Protein AF-A0A3E4YL82-F1 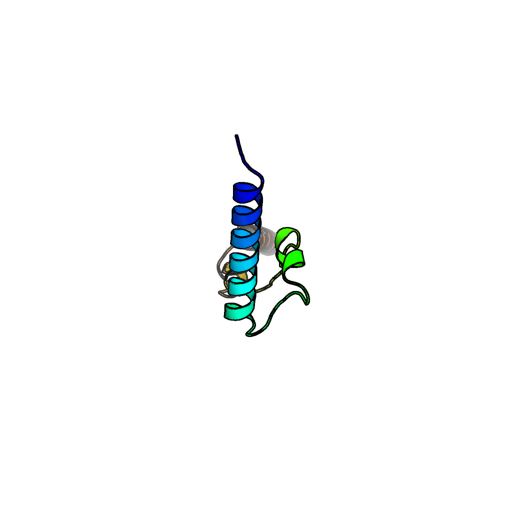(afdb_monomer_lite)

Organism: NCBI:txid39491

Secondary structure (DSSP, 8-state):
---HHHHHHHHHHHHHHHHHHHHHHHSS-SSSSHHHHTT-------TTTTHHHHTT---HHHHHHHHHHHHHHHHHHHT-

pLDDT: mean 88.96, std 7.01, range [57.0, 96.12]

Sequence (80 aa):
MRDRGYLRKMRNRAIHRKKNISHNIYGSDWYKNDGMYSKGKIHCSCPICKYSKVYDLPTHKTDLEDLEYKDALNDYYENT

Structure (mmCIF, N/CA/C/O backbone):
data_AF-A0A3E4YL82-F1
#
_entry.id   AF-A0A3E4YL82-F1
#
loop_
_atom_site.group_PDB
_atom_site.id
_atom_site.type_symbol
_atom_site.label_atom_id
_atom_site.label_alt_id
_atom_site.label_comp_id
_atom_site.label_asym_id
_atom_site.label_entity_id
_atom_site.label_seq_id
_atom_site.pdbx_PDB_ins_code
_atom_site.Cartn_x
_atom_site.Cartn_y
_atom_site.Cartn_z
_atom_site.occupancy
_atom_site.B_iso_or_equiv
_atom_site.auth_seq_id
_atom_site.auth_comp_id
_atom_site.auth_asym_id
_atom_site.auth_atom_id
_atom_site.pdbx_PDB_model_num
ATOM 1 N N . MET A 1 1 ? 31.773 -5.503 -5.261 1.00 63.97 1 MET A N 1
ATOM 2 C CA . MET A 1 1 ? 31.361 -4.199 -5.833 1.00 63.97 1 MET A CA 1
ATOM 3 C C . MET A 1 1 ? 30.024 -4.380 -6.544 1.00 63.97 1 MET A C 1
ATOM 5 O O . MET A 1 1 ? 29.862 -5.375 -7.237 1.00 63.97 1 MET A O 1
ATOM 9 N N . ARG A 1 2 ? 29.032 -3.506 -6.327 1.00 80.56 2 ARG A N 1
AT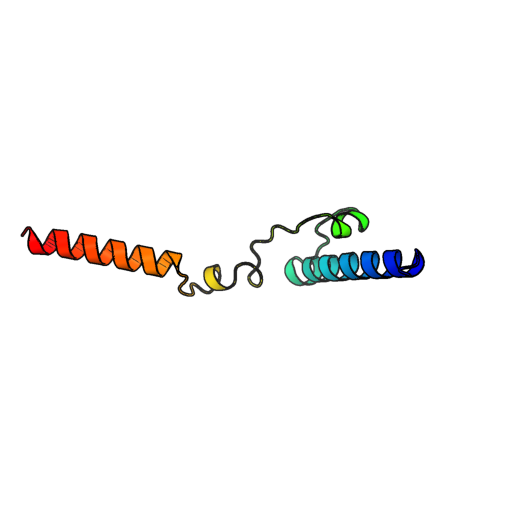OM 10 C CA . ARG A 1 2 ? 27.738 -3.599 -7.032 1.00 80.56 2 ARG A CA 1
ATOM 11 C C . ARG A 1 2 ? 27.921 -3.056 -8.448 1.00 80.56 2 ARG A C 1
ATOM 13 O O . ARG A 1 2 ? 27.955 -1.844 -8.625 1.00 80.56 2 ARG A O 1
ATOM 20 N N . ASP A 1 3 ? 28.070 -3.941 -9.427 1.00 93.56 3 ASP A N 1
ATOM 21 C CA . ASP A 1 3 ? 28.177 -3.538 -10.830 1.00 93.56 3 ASP A CA 1
ATOM 22 C C . ASP A 1 3 ? 26.859 -2.920 -11.353 1.00 93.56 3 ASP A C 1
ATOM 24 O O . ASP A 1 3 ? 25.766 -3.165 -10.827 1.00 93.56 3 ASP A O 1
ATOM 28 N N . ARG A 1 4 ? 26.951 -2.124 -12.423 1.00 92.00 4 ARG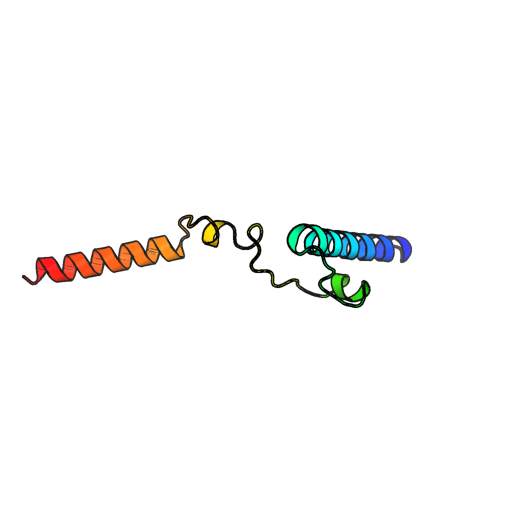 A N 1
ATOM 29 C CA . ARG A 1 4 ? 25.811 -1.564 -13.157 1.00 92.00 4 ARG A CA 1
ATOM 30 C C . ARG A 1 4 ? 24.810 -2.647 -13.562 1.00 92.00 4 ARG A C 1
ATOM 32 O O . ARG A 1 4 ? 23.605 -2.403 -13.473 1.00 92.00 4 ARG A O 1
ATOM 39 N N . GLY A 1 5 ? 25.272 -3.841 -13.949 1.00 94.75 5 GLY A N 1
ATOM 40 C CA . GLY A 1 5 ? 24.397 -4.972 -14.265 1.00 94.75 5 GLY A CA 1
ATOM 41 C C . GLY A 1 5 ? 23.535 -5.399 -13.073 1.00 94.75 5 GLY A C 1
ATOM 42 O O . GLY A 1 5 ? 22.318 -5.560 -13.199 1.00 94.75 5 GLY A O 1
ATOM 43 N N . TYR A 1 6 ? 24.135 -5.479 -11.884 1.00 95.00 6 TYR A N 1
ATOM 44 C CA . TYR A 1 6 ? 23.425 -5.807 -10.647 1.00 95.00 6 TYR A CA 1
ATOM 45 C C . TYR A 1 6 ? 22.359 -4.758 -10.297 1.00 95.00 6 TYR A C 1
ATOM 47 O O . TYR A 1 6 ? 21.219 -5.107 -9.980 1.00 95.00 6 TYR A O 1
ATOM 55 N N . LEU A 1 7 ? 22.693 -3.468 -10.404 1.00 92.69 7 LEU A N 1
ATOM 56 C CA . LEU A 1 7 ? 21.748 -2.381 -10.125 1.00 92.69 7 LEU A CA 1
ATOM 57 C C . LEU A 1 7 ? 20.547 -2.403 -11.086 1.00 92.69 7 LEU A C 1
ATOM 59 O O . LEU A 1 7 ? 19.406 -2.247 -10.645 1.00 92.69 7 LEU A O 1
ATOM 63 N N . ARG A 1 8 ? 20.778 -2.669 -12.380 1.00 93.62 8 ARG A N 1
ATOM 64 C CA . ARG A 1 8 ? 19.707 -2.839 -13.381 1.00 93.62 8 ARG A CA 1
ATOM 65 C C . ARG A 1 8 ? 18.799 -4.021 -13.044 1.00 93.62 8 ARG A C 1
ATOM 67 O O . ARG A 1 8 ? 17.579 -3.867 -13.047 1.00 93.62 8 ARG A O 1
ATOM 74 N N . LYS A 1 9 ? 19.376 -5.170 -12.675 1.00 95.19 9 LYS A N 1
ATOM 75 C CA . LYS A 1 9 ? 18.615 -6.360 -12.258 1.00 95.19 9 LYS A CA 1
ATOM 76 C C . LYS A 1 9 ? 17.719 -6.067 -11.053 1.00 95.19 9 LYS A C 1
ATOM 78 O O . LYS A 1 9 ? 16.542 -6.423 -11.065 1.00 95.19 9 LYS A O 1
ATOM 83 N N . MET A 1 10 ? 18.246 -5.388 -10.033 1.00 94.19 10 MET A N 1
ATOM 84 C CA . MET A 1 10 ? 17.470 -5.039 -8.838 1.00 94.19 10 MET A CA 1
ATOM 85 C C . MET A 1 10 ? 16.357 -4.033 -9.134 1.00 94.19 10 MET A C 1
ATOM 87 O O . MET A 1 10 ? 15.238 -4.200 -8.644 1.00 94.19 10 MET A O 1
ATOM 91 N N . ARG A 1 11 ? 16.622 -3.041 -9.994 1.00 94.62 11 ARG A N 1
ATOM 92 C CA . ARG A 1 11 ? 15.595 -2.112 -10.481 1.00 94.62 11 ARG A CA 1
ATOM 93 C C . ARG A 1 11 ? 14.465 -2.856 -11.192 1.00 94.62 11 ARG A C 1
ATOM 95 O O . ARG A 1 11 ? 13.304 -2.645 -10.847 1.00 94.62 11 ARG A O 1
ATOM 102 N N . ASN A 1 12 ? 14.792 -3.746 -12.128 1.00 95.88 12 ASN A N 1
ATOM 103 C CA . ASN A 1 12 ? 13.790 -4.516 -12.864 1.00 95.88 12 ASN A CA 1
ATOM 104 C C . ASN A 1 12 ? 12.994 -5.423 -11.921 1.00 95.88 12 ASN A C 1
ATOM 106 O O . ASN A 1 12 ? 11.771 -5.410 -11.957 1.00 95.88 12 ASN A O 1
ATOM 110 N N . ARG A 1 13 ? 13.643 -6.111 -10.974 1.00 95.19 13 ARG A N 1
ATOM 111 C CA . ARG A 1 13 ? 12.939 -6.917 -9.962 1.00 95.19 13 ARG A CA 1
ATOM 112 C C . ARG A 1 13 ? 11.899 -6.100 -9.183 1.00 95.19 13 ARG A C 1
ATOM 114 O O . ARG A 1 13 ? 10.781 -6.569 -8.981 1.00 95.19 13 ARG A O 1
ATOM 121 N N . ALA A 1 14 ? 12.248 -4.884 -8.759 1.00 93.69 14 ALA A N 1
ATOM 122 C CA . ALA A 1 14 ? 11.325 -4.002 -8.045 1.00 93.69 14 ALA A CA 1
ATOM 123 C C . ALA A 1 14 ? 10.153 -3.533 -8.927 1.00 93.69 14 ALA A C 1
ATOM 125 O O . ALA A 1 14 ? 9.015 -3.510 -8.456 1.00 93.69 14 ALA A O 1
ATOM 126 N N . ILE A 1 15 ? 10.424 -3.193 -10.194 1.00 95.38 15 ILE A N 1
ATOM 127 C CA . ILE A 1 15 ? 9.402 -2.824 -11.185 1.00 95.38 15 ILE A CA 1
ATOM 128 C C . ILE A 1 15 ? 8.429 -3.986 -11.399 1.00 95.38 15 ILE A C 1
ATOM 130 O O . ILE A 1 15 ? 7.232 -3.820 -11.180 1.00 95.38 15 ILE A O 1
ATOM 134 N N . HIS A 1 16 ? 8.944 -5.170 -11.738 1.00 94.50 16 HIS A N 1
ATOM 135 C CA . HIS A 1 16 ? 8.135 -6.355 -12.027 1.00 94.50 16 HIS A CA 1
ATOM 136 C C . HIS A 1 16 ? 7.261 -6.746 -10.836 1.00 94.50 16 HIS A C 1
ATOM 138 O O . HIS A 1 16 ? 6.078 -7.017 -11.011 1.00 94.50 16 HIS A O 1
ATOM 144 N N . ARG A 1 17 ? 7.805 -6.711 -9.610 1.00 9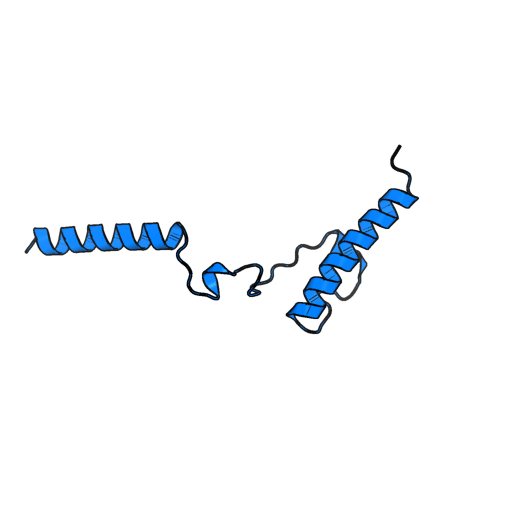3.06 17 ARG A N 1
ATOM 145 C CA . ARG A 1 17 ? 7.022 -6.990 -8.398 1.00 93.06 17 ARG A CA 1
ATOM 146 C C . ARG A 1 17 ? 5.823 -6.048 -8.277 1.00 93.06 17 ARG A C 1
ATOM 148 O O . ARG A 1 17 ? 4.712 -6.511 -8.051 1.00 93.06 17 ARG A O 1
ATOM 155 N N . LYS A 1 18 ? 6.041 -4.736 -8.394 1.00 90.94 18 LYS A N 1
ATOM 156 C CA . LYS A 1 18 ? 4.972 -3.740 -8.221 1.00 90.94 18 LYS A CA 1
ATOM 157 C C . LYS A 1 18 ? 3.953 -3.779 -9.361 1.00 90.94 18 LYS A C 1
ATOM 159 O O . LYS A 1 18 ? 2.763 -3.655 -9.094 1.00 90.94 18 LYS A O 1
ATOM 164 N N . LYS A 1 19 ? 4.409 -4.004 -10.594 1.00 93.00 19 LYS A N 1
ATOM 165 C CA . LYS A 1 19 ? 3.541 -4.203 -11.758 1.00 93.00 19 LYS A CA 1
ATOM 166 C C . LYS A 1 19 ? 2.649 -5.434 -11.583 1.00 93.00 19 LYS A C 1
ATOM 168 O O . LYS A 1 19 ? 1.441 -5.329 -11.737 1.00 93.00 19 LYS A O 1
ATOM 173 N N . ASN A 1 20 ? 3.220 -6.558 -11.143 1.00 91.31 20 ASN A N 1
ATOM 174 C CA . ASN A 1 20 ? 2.461 -7.780 -10.871 1.00 91.31 20 ASN A CA 1
ATOM 175 C C . ASN A 1 20 ? 1.408 -7.573 -9.767 1.00 91.31 20 ASN A C 1
ATOM 177 O O . ASN A 1 20 ? 0.277 -8.019 -9.900 1.00 91.31 20 ASN A O 1
ATOM 181 N N . ILE A 1 21 ? 1.749 -6.851 -8.691 1.00 88.31 21 ILE A N 1
ATOM 182 C CA . ILE A 1 21 ? 0.779 -6.486 -7.643 1.00 88.31 21 ILE A CA 1
ATOM 183 C C . ILE A 1 21 ? -0.369 -5.657 -8.232 1.00 88.31 21 ILE A C 1
ATOM 185 O O . ILE A 1 21 ? -1.525 -5.948 -7.946 1.00 88.31 21 ILE A O 1
ATOM 189 N N . SER A 1 22 ? -0.064 -4.654 -9.062 1.00 89.69 22 SER A N 1
ATOM 190 C CA . SER A 1 22 ? -1.093 -3.838 -9.717 1.00 89.69 22 SER A CA 1
ATOM 191 C C . SER A 1 22 ? -2.020 -4.686 -10.581 1.00 89.69 22 SER A C 1
ATOM 193 O O . SER A 1 22 ? -3.234 -4.616 -10.426 1.00 89.69 22 SER A O 1
ATOM 195 N N . HIS A 1 23 ? -1.447 -5.519 -11.448 1.00 89.81 23 HIS A N 1
ATOM 196 C CA . HIS A 1 23 ? -2.212 -6.332 -12.382 1.00 89.81 23 HIS A CA 1
ATOM 197 C C . HIS A 1 23 ? -3.092 -7.365 -11.666 1.00 89.81 23 HIS A C 1
ATOM 199 O O . HIS A 1 23 ? -4.263 -7.491 -11.994 1.00 89.81 23 HIS A O 1
ATOM 205 N N . ASN A 1 24 ? -2.577 -8.039 -10.631 1.00 87.88 24 ASN A N 1
ATOM 206 C CA . ASN A 1 24 ? -3.355 -9.040 -9.891 1.00 87.88 24 ASN A CA 1
ATOM 207 C C . ASN A 1 24 ? -4.502 -8.439 -9.069 1.00 87.88 24 ASN A C 1
ATOM 209 O O . ASN A 1 24 ? -5.486 -9.123 -8.815 1.00 87.88 24 ASN A O 1
ATOM 213 N N . ILE A 1 25 ? -4.375 -7.188 -8.617 1.00 86.12 25 ILE A N 1
ATOM 214 C CA . ILE A 1 25 ? -5.397 -6.541 -7.782 1.00 86.12 25 ILE A CA 1
ATOM 215 C C . ILE A 1 25 ? -6.416 -5.780 -8.633 1.00 86.12 25 ILE A C 1
ATOM 217 O O . ILE A 1 25 ? -7.602 -5.798 -8.321 1.00 86.12 25 ILE A O 1
ATOM 221 N N . TYR A 1 26 ? -5.958 -5.086 -9.677 1.00 87.12 26 TYR A N 1
ATOM 222 C CA . TYR A 1 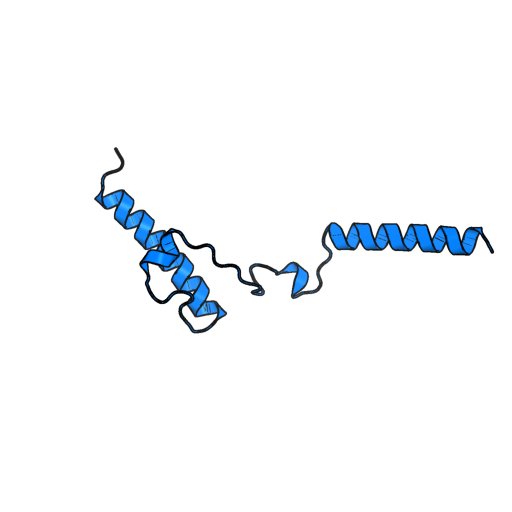26 ? -6.773 -4.143 -10.449 1.00 87.12 26 TYR A CA 1
ATOM 223 C C . TYR A 1 26 ? -7.061 -4.600 -11.882 1.00 87.12 26 TYR A C 1
ATOM 225 O O . TYR A 1 26 ? -7.843 -3.957 -12.573 1.00 87.12 26 TYR A O 1
ATOM 233 N N . GLY A 1 27 ? -6.411 -5.663 -12.363 1.00 89.12 27 GLY A N 1
ATOM 234 C CA . GLY A 1 27 ? -6.495 -6.107 -13.758 1.00 89.12 27 GLY A CA 1
ATOM 235 C C . GLY A 1 27 ? -5.763 -5.196 -14.752 1.00 89.12 27 GLY A C 1
ATOM 236 O O . GLY A 1 27 ? -5.775 -5.459 -15.952 1.00 89.12 27 GLY A O 1
ATOM 237 N N . SER A 1 28 ? -5.104 -4.131 -14.283 1.00 89.69 28 SER A N 1
ATOM 238 C CA . SER A 1 28 ? -4.460 -3.124 -15.130 1.00 89.69 28 SER A CA 1
ATOM 239 C C . SER A 1 28 ? -3.137 -2.616 -14.551 1.00 89.69 28 SER A C 1
ATOM 241 O O . SER A 1 28 ? -2.813 -2.803 -13.372 1.00 89.69 28 SER A O 1
ATOM 243 N N . ASP A 1 29 ? -2.363 -1.943 -15.400 1.00 90.69 29 ASP A N 1
ATOM 244 C CA . ASP A 1 29 ? -1.142 -1.258 -14.989 1.00 90.69 29 ASP A CA 1
ATOM 245 C C . ASP A 1 29 ? -1.481 0.066 -14.278 1.00 90.69 29 ASP A C 1
ATOM 247 O O . ASP A 1 29 ? -2.238 0.888 -14.786 1.00 90.69 29 ASP A O 1
ATOM 251 N N . TRP A 1 30 ? -0.889 0.287 -13.102 1.00 90.69 30 TRP A N 1
ATOM 252 C CA . TRP A 1 30 ? -1.024 1.509 -12.300 1.00 90.69 30 TRP A CA 1
ATOM 253 C C . TRP A 1 30 ? -0.351 2.729 -12.936 1.00 90.69 30 TRP A C 1
ATOM 255 O O . TRP A 1 30 ? -0.780 3.866 -12.754 1.00 90.69 30 TRP A O 1
ATOM 265 N N . TYR A 1 31 ? 0.756 2.506 -13.645 1.00 92.25 31 TYR A N 1
ATOM 266 C CA . TYR A 1 31 ? 1.524 3.555 -14.307 1.00 92.25 31 TYR A CA 1
ATOM 267 C C . TYR A 1 31 ? 1.624 3.281 -15.800 1.00 92.25 31 TYR A C 1
ATOM 269 O O . TYR A 1 31 ? 1.801 2.138 -16.210 1.00 92.25 31 TYR A O 1
ATOM 277 N N . LYS A 1 32 ? 1.627 4.354 -16.599 1.00 91.38 32 LYS A N 1
ATOM 278 C CA . LYS A 1 32 ? 1.794 4.282 -18.057 1.00 91.38 32 LYS A CA 1
ATOM 279 C C . LYS A 1 32 ? 3.151 3.703 -18.475 1.00 91.38 32 LYS A C 1
ATOM 281 O O . LYS A 1 32 ? 3.235 2.978 -19.459 1.00 91.38 32 LYS A O 1
ATOM 286 N N . ASN A 1 33 ? 4.211 4.029 -17.730 1.00 92.62 33 ASN A N 1
ATOM 287 C CA . ASN A 1 33 ? 5.579 3.632 -18.061 1.00 92.62 33 ASN A CA 1
ATOM 288 C C . ASN A 1 33 ? 6.176 2.776 -16.937 1.00 92.62 33 ASN A C 1
ATOM 290 O O . ASN A 1 33 ? 6.206 3.195 -15.777 1.00 92.62 33 ASN A O 1
ATOM 294 N N . ASP A 1 34 ? 6.788 1.644 -17.290 1.00 91.19 34 ASP A N 1
ATOM 295 C CA . ASP A 1 34 ? 7.343 0.687 -16.322 1.00 91.19 34 ASP A CA 1
ATOM 296 C C . ASP A 1 34 ? 8.395 1.297 -15.379 1.00 91.19 34 ASP A C 1
ATOM 298 O O . ASP A 1 34 ? 8.477 0.972 -14.192 1.00 91.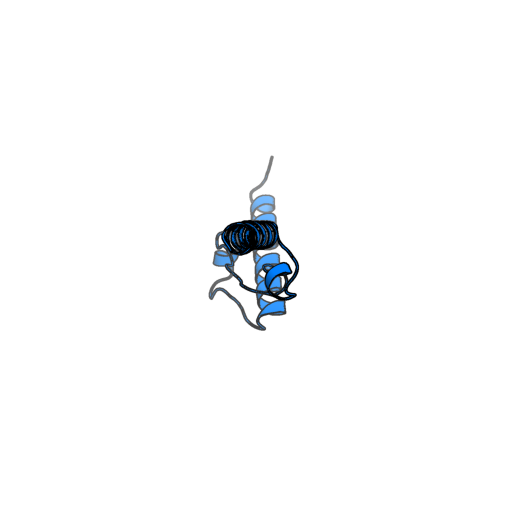19 34 ASP A O 1
ATOM 302 N N . GLY A 1 35 ? 9.180 2.257 -15.875 1.00 91.31 35 GLY A N 1
ATOM 303 C CA . GLY A 1 35 ? 10.199 2.943 -15.083 1.00 91.31 35 GLY A CA 1
ATOM 304 C C . GLY A 1 35 ? 9.653 3.685 -13.856 1.00 91.31 35 GLY A C 1
ATOM 305 O O . GLY A 1 35 ? 10.408 3.886 -12.896 1.00 91.31 35 GLY A O 1
ATOM 306 N N . MET A 1 36 ? 8.366 4.053 -13.862 1.00 93.25 36 MET A N 1
ATOM 307 C CA . MET A 1 36 ? 7.698 4.740 -12.755 1.00 93.25 36 MET A CA 1
ATOM 308 C C . MET A 1 36 ? 7.555 3.828 -11.539 1.00 93.25 36 MET A C 1
ATOM 310 O O . MET A 1 36 ? 7.785 4.285 -10.421 1.00 93.25 36 MET A O 1
ATOM 314 N N . TYR A 1 37 ? 7.324 2.525 -11.729 1.00 93.62 37 TYR A N 1
ATOM 315 C CA . TYR A 1 37 ? 7.238 1.571 -10.620 1.00 93.62 37 TYR A CA 1
ATOM 316 C C . TYR A 1 37 ? 8.520 1.525 -9.780 1.00 93.62 37 TYR A C 1
ATOM 318 O O . TYR A 1 37 ? 8.465 1.282 -8.576 1.00 93.62 37 TYR A O 1
ATOM 326 N N . SER A 1 38 ? 9.694 1.809 -10.353 1.00 91.62 38 SER A N 1
ATOM 327 C CA . SER A 1 38 ? 10.941 1.784 -9.580 1.00 91.62 38 SER A CA 1
ATOM 328 C C . SER A 1 38 ? 10.974 2.825 -8.458 1.00 91.62 38 SER A C 1
ATOM 330 O O . SER A 1 38 ? 11.561 2.534 -7.419 1.00 91.62 38 SER A O 1
ATOM 332 N N . LYS A 1 39 ? 10.383 4.011 -8.656 1.00 86.94 39 LYS A N 1
ATOM 333 C CA . LYS A 1 39 ? 10.401 5.111 -7.672 1.00 86.94 39 LYS A CA 1
ATOM 334 C C . LYS A 1 39 ? 9.030 5.372 -7.043 1.00 86.94 39 LYS A C 1
ATOM 336 O O . LYS A 1 39 ? 8.962 5.749 -5.880 1.00 86.94 39 LYS A O 1
ATOM 341 N N . GLY A 1 40 ? 7.954 5.138 -7.789 1.00 86.25 40 GLY A N 1
ATOM 342 C CA . GLY A 1 40 ? 6.582 5.396 -7.374 1.00 86.25 40 GLY A CA 1
ATOM 343 C C . GLY A 1 40 ? 6.132 4.516 -6.210 1.00 86.25 40 GLY A C 1
ATOM 344 O O . GLY A 1 40 ? 6.446 3.317 -6.147 1.00 86.25 40 GLY A O 1
ATOM 345 N N . LYS A 1 41 ? 5.398 5.131 -5.282 1.00 83.25 41 LYS A N 1
ATOM 346 C CA . LYS A 1 41 ? 4.620 4.439 -4.254 1.00 83.25 41 LYS A CA 1
ATOM 347 C C . LYS A 1 41 ? 3.222 4.175 -4.816 1.00 83.25 41 LYS A C 1
ATOM 349 O O . LYS A 1 41 ? 2.597 5.081 -5.359 1.00 83.25 41 LYS A O 1
ATOM 354 N N . ILE A 1 42 ? 2.748 2.940 -4.683 1.00 83.44 42 ILE A N 1
ATOM 355 C CA . ILE A 1 42 ? 1.368 2.579 -5.014 1.00 83.44 42 ILE A CA 1
ATOM 356 C C . ILE A 1 42 ? 0.554 2.802 -3.741 1.00 83.44 42 ILE A C 1
ATOM 358 O O . ILE A 1 42 ? 0.745 2.092 -2.756 1.00 83.44 42 ILE A O 1
ATOM 362 N N . HIS A 1 43 ? -0.303 3.820 -3.743 1.00 78.62 43 HIS A N 1
ATOM 363 C CA . HIS A 1 43 ? -1.209 4.121 -2.637 1.00 78.62 43 HIS A CA 1
ATOM 364 C C . HIS A 1 43 ? -2.540 3.414 -2.878 1.00 78.62 43 HIS A C 1
ATOM 366 O O . HIS A 1 43 ? -3.515 4.019 -3.314 1.00 78.62 43 HIS A O 1
ATOM 372 N N . CYS A 1 44 ? -2.554 2.104 -2.651 1.00 77.38 44 CYS A N 1
ATOM 373 C CA . CYS A 1 44 ? -3.740 1.282 -2.830 1.00 77.38 44 CYS A CA 1
ATOM 374 C C . CYS A 1 44 ? -4.541 1.152 -1.528 1.00 77.38 44 CYS A C 1
ATOM 376 O O . CYS A 1 44 ? -3.990 0.926 -0.453 1.00 77.38 44 CYS A O 1
ATOM 378 N N . SER A 1 45 ? -5.868 1.212 -1.641 1.00 76.69 45 SER A N 1
ATOM 379 C CA . SER A 1 45 ? -6.799 0.789 -0.582 1.00 76.69 45 SER A CA 1
ATOM 380 C C . SER A 1 45 ? -7.188 -0.689 -0.730 1.00 76.69 45 SER A C 1
ATOM 382 O O . SER A 1 45 ? -8.295 -1.068 -0.371 1.00 76.69 45 SER A O 1
ATOM 384 N N . CYS A 1 46 ? -6.319 -1.517 -1.322 1.00 78.44 46 CYS A N 1
ATOM 385 C CA . CYS A 1 46 ? -6.647 -2.910 -1.613 1.00 78.44 46 CYS A CA 1
ATOM 386 C C . CYS A 1 46 ? -6.789 -3.750 -0.327 1.00 78.44 46 CYS A C 1
ATOM 388 O O . CYS A 1 46 ? -6.180 -3.400 0.692 1.00 78.44 46 CYS A O 1
ATOM 390 N N . PRO A 1 47 ? -7.493 -4.897 -0.381 1.00 78.81 47 PRO A N 1
ATOM 391 C CA . PRO A 1 47 ? -7.665 -5.792 0.769 1.00 78.81 47 PRO A CA 1
ATOM 392 C C . PRO A 1 47 ? -6.358 -6.289 1.390 1.00 78.81 47 PRO A C 1
ATOM 394 O O . PRO A 1 47 ? -6.322 -6.618 2.564 1.00 78.81 47 PRO A O 1
ATOM 397 N N . ILE A 1 48 ? -5.260 -6.312 0.634 1.00 78.62 48 ILE A N 1
ATOM 398 C CA . ILE A 1 48 ? -3.948 -6.716 1.156 1.00 78.62 48 ILE A CA 1
ATOM 399 C C . ILE A 1 48 ? -3.315 -5.585 1.979 1.00 78.62 48 ILE A C 1
ATOM 401 O O . ILE A 1 48 ? -2.749 -5.826 3.040 1.00 78.62 48 ILE A O 1
ATOM 405 N N . CYS A 1 49 ? -3.394 -4.340 1.503 1.00 80.44 49 CYS A N 1
ATOM 406 C CA . CYS A 1 49 ? -2.767 -3.195 2.168 1.00 80.44 49 CYS A CA 1
ATOM 407 C C . CYS A 1 49 ? -3.626 -2.602 3.289 1.00 80.44 49 CYS A C 1
ATOM 409 O O . CYS A 1 49 ? -3.083 -1.994 4.207 1.00 80.44 49 CYS A O 1
ATOM 411 N N . LYS A 1 50 ? -4.949 -2.770 3.224 1.00 84.31 50 LYS A N 1
ATOM 412 C CA . LYS A 1 50 ? -5.902 -2.347 4.257 1.00 84.31 50 LYS A CA 1
ATOM 413 C C . LYS A 1 50 ? -6.696 -3.529 4.809 1.00 84.31 50 LYS A C 1
ATOM 415 O O . LYS A 1 50 ? -7.898 -3.412 5.010 1.00 84.31 50 LYS A O 1
ATOM 420 N N . TYR A 1 51 ? -6.016 -4.645 5.065 1.00 85.38 51 TYR A N 1
ATOM 421 C CA . TYR A 1 51 ? -6.629 -5.894 5.521 1.00 85.38 51 TYR A CA 1
ATOM 422 C C . TYR A 1 51 ? -7.587 -5.689 6.696 1.00 85.38 51 TYR A C 1
ATOM 424 O O . TYR A 1 51 ? -8.771 -5.981 6.569 1.00 85.38 51 TYR A O 1
ATOM 432 N N . SER A 1 52 ? -7.120 -5.064 7.781 1.00 87.12 52 SER A N 1
ATOM 433 C CA . SER A 1 52 ? -7.962 -4.842 8.959 1.00 87.12 52 SER A CA 1
ATOM 434 C C . SER A 1 52 ? -9.199 -3.996 8.673 1.00 87.12 52 SER A C 1
ATOM 436 O O . SER A 1 52 ? -10.254 -4.276 9.210 1.00 87.12 52 SER A O 1
ATOM 438 N N . LYS A 1 53 ? -9.105 -3.007 7.774 1.00 84.38 53 LYS A N 1
ATOM 439 C CA . LYS A 1 53 ? -10.255 -2.167 7.415 1.00 84.38 53 LYS A CA 1
ATOM 440 C C . LYS A 1 53 ? -11.241 -2.872 6.479 1.00 84.38 53 LYS A C 1
ATOM 442 O O . LYS A 1 53 ? -12.408 -2.525 6.472 1.00 84.38 53 LYS A O 1
ATOM 447 N N . VAL A 1 54 ? -10.775 -3.787 5.631 1.00 86.38 54 VAL A N 1
ATOM 448 C CA . VAL A 1 54 ? -11.650 -4.503 4.687 1.00 86.38 54 VAL A CA 1
ATOM 449 C C . VAL A 1 54 ? -12.413 -5.635 5.371 1.00 86.38 54 VAL A C 1
ATOM 451 O O . VAL A 1 54 ? -13.523 -5.942 4.955 1.00 86.38 54 VAL A O 1
ATOM 454 N N . TYR A 1 55 ? -11.828 -6.238 6.406 1.00 88.69 55 TYR A N 1
ATOM 455 C CA . TYR A 1 55 ? -12.435 -7.329 7.172 1.00 88.69 55 TYR A CA 1
ATOM 456 C C . TYR A 1 55 ? -12.932 -6.893 8.557 1.00 88.69 55 TYR A C 1
ATOM 458 O O . TYR A 1 55 ? -13.129 -7.752 9.411 1.00 88.69 55 TYR A O 1
ATOM 466 N N . ASP A 1 56 ? -13.069 -5.581 8.783 1.00 87.12 56 ASP A N 1
ATOM 467 C CA . ASP A 1 56 ? -13.517 -4.977 10.047 1.00 87.12 56 ASP A CA 1
ATOM 468 C C . ASP A 1 56 ? -12.843 -5.584 11.290 1.00 87.12 56 ASP A C 1
ATOM 470 O O . ASP A 1 56 ? -13.462 -5.850 12.319 1.00 87.12 56 ASP A O 1
ATOM 474 N N . LEU A 1 57 ? -11.537 -5.832 11.178 1.00 89.25 57 LEU A N 1
ATOM 475 C CA . LEU A 1 57 ? -10.738 -6.364 12.270 1.00 89.25 57 LEU A CA 1
ATOM 476 C C . LEU A 1 57 ? -10.358 -5.234 13.227 1.00 89.25 57 LEU A C 1
ATOM 478 O O . LEU A 1 57 ? -9.943 -4.164 12.758 1.00 89.25 57 LEU A O 1
ATOM 482 N N . PRO A 1 58 ? -10.390 -5.496 14.545 1.00 87.81 58 PRO A N 1
ATOM 483 C CA . PRO A 1 58 ? -9.945 -4.537 15.539 1.00 87.81 58 PRO A CA 1
ATOM 484 C C . PRO A 1 58 ? -8.522 -4.055 15.253 1.00 87.81 58 PRO A C 1
ATOM 486 O O . PRO A 1 58 ? -7.624 -4.812 14.866 1.00 87.81 58 PRO A O 1
ATOM 489 N N . THR A 1 59 ? -8.327 -2.758 15.423 1.00 87.69 59 THR A N 1
ATOM 490 C CA . THR A 1 59 ? -7.032 -2.091 15.381 1.00 87.69 59 THR A CA 1
ATOM 491 C C . THR A 1 59 ? -6.850 -1.312 16.670 1.00 87.69 59 THR A C 1
ATOM 493 O O . THR A 1 59 ? -7.819 -0.902 17.289 1.00 87.69 59 THR A O 1
ATOM 496 N N . HIS A 1 60 ? -5.613 -0.958 17.005 1.00 86.56 60 HIS A N 1
ATOM 497 C CA . HIS A 1 60 ? -5.353 -0.125 18.181 1.00 86.56 60 HIS A CA 1
ATOM 498 C C . HIS A 1 60 ? -6.184 1.176 18.208 1.00 86.56 60 HIS A C 1
ATOM 500 O O . HIS A 1 60 ? -6.483 1.697 19.272 1.00 86.56 60 HIS A O 1
ATOM 506 N N . LYS A 1 61 ? -6.559 1.733 17.045 1.00 87.12 61 LYS A N 1
ATOM 507 C CA . LYS A 1 61 ? -7.431 2.914 16.991 1.00 87.12 61 LYS A CA 1
ATOM 508 C C . LYS A 1 61 ? -8.862 2.591 17.425 1.00 87.12 61 LYS A C 1
ATOM 510 O O . LYS A 1 61 ? -9.421 3.360 18.190 1.00 87.12 61 LYS A O 1
ATOM 515 N N . THR A 1 62 ? -9.423 1.479 16.951 1.00 89.00 62 THR A N 1
ATOM 516 C CA . THR A 1 62 ? -10.772 1.055 17.356 1.00 89.00 62 THR A CA 1
ATOM 517 C C . THR A 1 62 ? -10.791 0.679 18.833 1.00 89.00 62 THR A C 1
ATOM 519 O O . THR A 1 62 ? -11.716 1.053 19.532 1.00 89.00 62 THR A O 1
ATOM 522 N N . ASP A 1 63 ? -9.728 0.042 19.333 1.00 90.50 63 ASP A N 1
ATOM 523 C CA . ASP A 1 63 ? -9.623 -0.315 20.751 1.00 90.50 63 ASP A CA 1
ATOM 524 C C . ASP A 1 63 ? -9.630 0.933 21.654 1.00 90.50 63 ASP A C 1
ATOM 526 O O . ASP A 1 63 ? -10.251 0.930 22.712 1.00 90.50 63 ASP A O 1
ATOM 530 N N . LEU A 1 64 ? -8.959 2.013 21.232 1.00 92.25 64 LEU A N 1
ATOM 531 C CA . LEU A 1 64 ? -8.991 3.298 21.938 1.00 92.25 64 LEU A CA 1
ATOM 532 C C . LEU A 1 64 ? -10.378 3.949 21.884 1.00 92.25 64 LEU A C 1
ATOM 534 O O . LEU A 1 64 ? -10.860 4.409 22.911 1.00 92.25 64 LEU A O 1
ATOM 538 N N . GLU A 1 65 ? -11.024 3.954 20.715 1.00 92.94 65 GLU A N 1
ATOM 539 C CA . GLU A 1 65 ? -12.384 4.491 20.548 1.00 92.94 65 GLU A CA 1
ATOM 540 C C . GLU A 1 65 ? -13.394 3.745 21.437 1.00 92.94 65 GLU A C 1
ATOM 542 O O . GLU A 1 65 ? -14.253 4.367 22.060 1.00 92.94 65 GLU A O 1
ATOM 547 N N . ASP A 1 66 ? -13.254 2.423 21.564 1.00 93.56 66 ASP A N 1
ATOM 548 C CA . ASP A 1 66 ? -14.093 1.601 22.439 1.00 93.56 66 ASP A CA 1
ATOM 549 C C . ASP A 1 66 ? -13.868 1.910 23.928 1.00 93.56 66 ASP A C 1
ATOM 551 O O . ASP A 1 66 ? -14.802 1.808 24.726 1.00 93.56 66 ASP A O 1
ATOM 555 N N . LEU A 1 67 ? -12.638 2.253 24.328 1.00 94.88 67 LEU A N 1
ATOM 556 C CA . LEU A 1 67 ? -12.327 2.675 25.698 1.00 94.88 67 LEU A CA 1
ATOM 557 C C . LEU A 1 67 ? -12.915 4.057 25.994 1.00 94.88 67 LEU A C 1
ATOM 559 O O . LEU A 1 67 ? -13.621 4.204 26.985 1.00 94.88 67 LEU A O 1
ATOM 563 N N . GLU A 1 68 ? -12.713 5.026 25.100 1.00 95.81 68 GLU A N 1
ATOM 564 C CA . GLU A 1 68 ? -13.297 6.370 25.217 1.00 95.81 68 GLU A CA 1
ATOM 565 C C . GLU A 1 68 ? -14.827 6.309 25.316 1.00 95.81 68 GLU A C 1
ATOM 567 O O . GLU A 1 68 ? -15.439 7.001 26.130 1.00 95.81 68 GLU A O 1
ATOM 572 N N . TYR A 1 69 ? -15.456 5.442 24.519 1.00 95.00 69 TYR A N 1
ATOM 573 C CA . TYR A 1 69 ? -16.897 5.225 24.572 1.00 95.00 69 TYR A CA 1
ATOM 574 C C . TYR A 1 69 ? -17.356 4.645 25.917 1.00 95.00 69 TYR A C 1
ATOM 576 O O . TYR A 1 69 ? -18.384 5.066 26.449 1.00 95.00 69 TYR A O 1
ATOM 584 N N . LYS A 1 70 ? -16.601 3.698 26.490 1.00 95.88 70 LYS A N 1
ATOM 585 C CA . LYS A 1 70 ? -16.900 3.128 27.815 1.00 95.88 70 LYS A CA 1
ATOM 586 C C . LYS A 1 70 ? -16.775 4.166 28.923 1.00 95.88 70 LYS A C 1
ATOM 588 O O . LYS A 1 70 ? -17.652 4.215 29.780 1.00 95.88 70 LYS A O 1
ATOM 593 N N . ASP A 1 71 ? -15.738 4.996 28.884 1.00 95.88 71 ASP A N 1
ATOM 594 C CA . ASP A 1 71 ? -15.538 6.061 29.868 1.00 95.88 71 ASP A CA 1
ATOM 595 C C . ASP A 1 71 ? -16.693 7.073 29.808 1.00 95.88 71 ASP A C 1
ATOM 597 O O . ASP A 1 71 ? -17.313 7.366 30.826 1.00 95.88 71 ASP A O 1
ATOM 601 N N . ALA A 1 72 ? -17.087 7.503 28.603 1.00 95.12 72 ALA A N 1
ATOM 602 C CA . ALA A 1 72 ? -18.221 8.409 28.417 1.00 95.12 72 ALA A CA 1
ATOM 603 C C . ALA A 1 72 ? -19.564 7.812 28.883 1.00 95.12 72 ALA A C 1
ATOM 605 O O . ALA A 1 72 ? -20.426 8.534 29.391 1.00 95.12 72 ALA A O 1
ATOM 606 N N . LEU A 1 73 ? -19.766 6.501 28.706 1.00 96.12 73 LEU A N 1
ATOM 607 C CA . LEU A 1 73 ? -20.945 5.811 29.234 1.00 96.12 73 LEU A CA 1
ATOM 608 C C . LEU A 1 73 ? -20.939 5.773 30.761 1.00 96.12 73 LEU A C 1
ATOM 610 O O . LEU A 1 73 ? -21.981 6.023 31.364 1.00 96.12 73 LEU A O 1
ATOM 614 N N . ASN A 1 74 ? -19.794 5.478 31.381 1.00 95.88 74 ASN A N 1
ATOM 615 C CA . ASN A 1 74 ? -19.676 5.491 32.837 1.00 95.88 74 ASN A CA 1
ATOM 616 C C . ASN A 1 74 ? -20.003 6.881 33.391 1.00 95.88 74 ASN A C 1
ATOM 618 O O . ASN A 1 74 ? -20.863 6.986 34.259 1.00 95.88 74 ASN A O 1
ATOM 622 N N . ASP A 1 75 ? -19.434 7.942 32.811 1.00 94.50 75 ASP A N 1
ATOM 623 C CA . ASP A 1 75 ? -19.727 9.325 33.204 1.00 94.50 75 ASP A CA 1
ATOM 624 C C . ASP A 1 75 ? -21.225 9.655 33.104 1.00 94.50 75 ASP A C 1
ATOM 626 O O . ASP A 1 75 ? -21.769 10.375 33.942 1.00 94.50 75 ASP A O 1
ATOM 630 N N . TYR A 1 76 ? -21.919 9.143 32.083 1.00 94.69 76 TYR A N 1
ATOM 631 C CA . TYR A 1 76 ? -23.358 9.357 31.926 1.00 94.69 76 TYR A CA 1
ATOM 632 C C . TYR A 1 76 ? -24.168 8.673 33.035 1.00 94.69 76 TYR A C 1
ATOM 634 O O . TYR A 1 76 ? -25.061 9.299 33.602 1.00 94.69 76 TYR A O 1
ATOM 642 N N . TYR A 1 77 ? -23.856 7.412 33.349 1.00 94.38 77 TYR A N 1
ATOM 643 C CA . TYR A 1 77 ? -24.584 6.632 34.354 1.00 94.38 77 TYR A CA 1
ATOM 644 C C . TYR A 1 77 ? -24.237 7.016 35.799 1.00 94.38 77 TYR A C 1
ATOM 646 O O . TYR A 1 77 ? -25.090 6.889 36.670 1.00 94.38 77 TYR A O 1
ATOM 654 N N . GLU A 1 78 ? -23.019 7.491 36.071 1.00 88.94 78 GLU A N 1
ATOM 655 C CA . GLU A 1 78 ? -22.605 7.948 37.408 1.00 88.94 78 GLU A CA 1
ATOM 656 C C . GLU A 1 78 ? -23.184 9.326 37.780 1.00 88.94 78 GLU A C 1
ATOM 658 O O . GLU A 1 78 ? -23.246 9.671 38.960 1.00 88.94 78 GLU A O 1
ATOM 663 N N . ASN A 1 79 ? -23.643 10.104 36.792 1.00 74.44 79 ASN A N 1
ATOM 664 C CA . ASN A 1 79 ? -24.261 11.422 36.983 1.00 74.44 79 ASN A CA 1
ATOM 665 C C . ASN A 1 79 ? -25.807 11.411 36.934 1.00 74.44 79 ASN A C 1
ATOM 667 O O . ASN A 1 79 ? -26.422 12.483 36.947 1.00 74.44 79 ASN A O 1
ATOM 671 N N . THR A 1 80 ? -26.437 10.232 36.886 1.00 57.00 80 THR A N 1
ATOM 672 C CA . THR A 1 80 ? -27.899 10.024 36.998 1.00 57.00 80 THR A CA 1
ATOM 673 C C . THR A 1 80 ? -28.255 9.259 38.257 1.00 57.00 80 THR A C 1
ATOM 675 O O . THR A 1 80 ? -29.234 9.664 38.925 1.00 57.00 80 THR A O 1
#

Foldseek 3Di:
DCDPVNVVVVLVVQLVVQQVVCCVQPVDGPDPDSSCSSPDDDPDPTCVVVVCVVVVNDDPVVVVVVVVVVVVVCVVVVVD

Radius of gyration: 22.28 Å; chains: 1; bounding box: 59×20×56 Å